Protein AF-A0A223KL95-F1 (afdb_monomer)

Mean predicted aligned error: 8.11 Å

Solvent-accessible surface area (backbone atoms only — not comparable to full-atom values): 5040 Å² total; per-residue (Å²): 115,68,65,60,55,46,63,71,41,44,68,47,33,48,73,76,54,38,73,68,48,45,52,53,52,55,54,48,48,52,52,53,51,50,52,44,51,52,27,55,73,68,68,41,68,53,34,37,52,15,41,51,35,36,50,51,20,51,51,50,47,50,42,32,75,54,74,49,87,49,85,63,51,57,55,54,27,50,53,34,37,54,51,16,50,50,33,41,48,48,57,72,65,61,128

pLDDT: mean 74.97, std 9.31, range [47.53, 85.94]

Radius of gyration: 14.37 Å; Cα contacts (8 Å, |Δi|>4): 79; chains: 1; bounding box: 31×25×38 Å

Secondary structure (DSSP, 8-state):
-HHHHHHHHHHHHHHHHHHHHHHHHHHHHHHHHHHHHHHHHT--HHHHHHHHHHHHHHHHHHHHHHT---TTHHHHHHHHHHHHHHHHHHHHH--

Sequence (95 aa):
MAVILYFYLYENVRKKGGKKLLFAVAFYIIIITTMVSLAIMTSTKILIAAAFLFFISDAILAVNKFKVNFRLADYFVMSTYFTAQLLFAISIGGL

Organism: NCBI:txid33932

Nearest PDB structures (foldseek):
  6xr2-assembly1_A  TM=4.527E-01  e=7.384E+00  synthetic construct

Foldseek 3Di:
DLVVLLVVLVVQCCVPPNDVSNVVSVVVSVVLVVCLVVLVVVVDPLSNVLSVLLSVLVSLVSCCVRPNPDPCSVVVSVVSNVVSVVSVCCVVVPD

InterPro domains:
  IPR012506 Lysoplasmalogenase-like [PF07947] (2-91)
  IPR012506 Lysoplasmalogenase-like [PTHR31885] (3-92)

Structure (mmCIF, N/CA/C/O backbone):
data_AF-A0A223KL95-F1
#
_entry.id   AF-A0A223KL95-F1
#
loop_
_atom_site.group_PDB
_atom_site.id
_atom_site.type_symbol
_atom_site.label_atom_id
_atom_site.label_alt_id
_atom_site.label_comp_id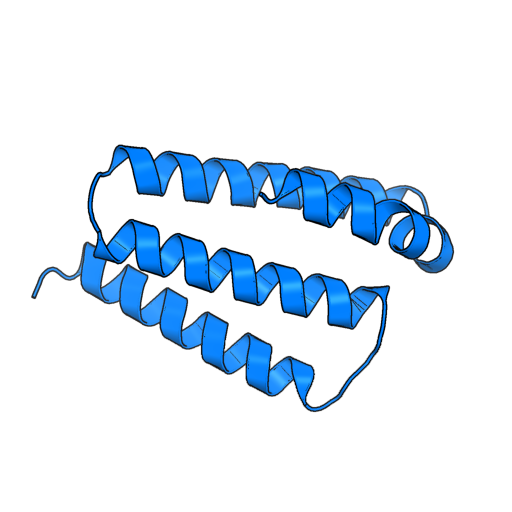
_atom_site.label_asym_id
_atom_site.label_entity_id
_atom_site.label_seq_id
_atom_site.pdbx_PDB_ins_code
_atom_site.Cartn_x
_atom_site.Cartn_y
_atom_site.Cartn_z
_atom_site.occupancy
_atom_site.B_iso_or_equiv
_atom_site.auth_seq_id
_atom_site.auth_comp_id
_atom_site.auth_asym_id
_atom_site.auth_atom_id
_atom_site.pdbx_PDB_model_num
ATOM 1 N N . MET A 1 1 ? -2.470 8.227 -3.357 1.00 56.41 1 MET A N 1
ATOM 2 C CA . MET A 1 1 ? -3.124 6.898 -3.389 1.00 56.41 1 MET A CA 1
ATOM 3 C C . MET A 1 1 ? -3.179 6.251 -1.999 1.00 56.41 1 MET A C 1
ATOM 5 O O . MET A 1 1 ? -4.269 6.088 -1.470 1.00 56.41 1 MET A O 1
ATOM 9 N N . ALA A 1 2 ? -2.036 5.972 -1.357 1.00 57.56 2 ALA A N 1
ATOM 10 C CA . ALA A 1 2 ? -1.953 5.319 -0.037 1.00 57.56 2 ALA A CA 1
ATOM 11 C C . ALA A 1 2 ? -2.668 6.057 1.111 1.00 57.56 2 ALA A C 1
ATOM 13 O O . ALA A 1 2 ? -3.310 5.440 1.957 1.00 57.56 2 ALA A O 1
ATOM 14 N N . VAL A 1 3 ? -2.627 7.390 1.095 1.00 59.06 3 VAL A N 1
ATOM 15 C CA . VAL A 1 3 ? -3.265 8.244 2.111 1.00 59.06 3 VAL A CA 1
ATOM 16 C C . VAL A 1 3 ? -4.797 8.144 2.084 1.00 59.06 3 VAL A C 1
ATOM 18 O O . VAL A 1 3 ? -5.439 8.198 3.125 1.00 59.06 3 VAL A O 1
ATOM 21 N N . ILE A 1 4 ? -5.408 7.929 0.916 1.00 63.31 4 ILE A N 1
ATOM 22 C CA . ILE A 1 4 ? -6.871 7.781 0.798 1.00 63.31 4 ILE A CA 1
ATOM 23 C C . ILE A 1 4 ? -7.316 6.467 1.451 1.00 63.31 4 ILE A C 1
ATOM 25 O O . ILE A 1 4 ? -8.308 6.426 2.176 1.00 63.31 4 ILE A O 1
ATOM 29 N N . LEU A 1 5 ? -6.530 5.405 1.257 1.00 62.38 5 LEU A N 1
ATOM 30 C CA . LEU A 1 5 ? -6.780 4.098 1.856 1.00 62.38 5 LEU A CA 1
ATOM 31 C C . LEU A 1 5 ? -6.637 4.135 3.382 1.00 62.38 5 LEU A C 1
ATOM 33 O O . LEU A 1 5 ? -7.427 3.524 4.096 1.00 62.38 5 LEU A O 1
ATOM 37 N N . TYR A 1 6 ? -5.679 4.921 3.877 1.00 62.50 6 TYR A N 1
ATOM 38 C CA . TYR A 1 6 ? -5.516 5.193 5.301 1.00 62.50 6 TYR A CA 1
ATOM 39 C C . TYR A 1 6 ? -6.742 5.845 5.924 1.00 62.50 6 TYR A C 1
ATOM 41 O O . TYR A 1 6 ? -7.254 5.347 6.922 1.00 62.50 6 TYR A O 1
ATOM 49 N N . PHE A 1 7 ? -7.228 6.938 5.328 1.00 63.53 7 PHE A N 1
ATOM 50 C CA . PHE A 1 7 ? -8.414 7.633 5.822 1.00 63.53 7 PHE A CA 1
ATOM 51 C C . PHE A 1 7 ? -9.642 6.720 5.797 1.00 63.53 7 PHE A C 1
ATOM 53 O O . PHE A 1 7 ? -10.415 6.711 6.751 1.00 63.53 7 PHE A O 1
ATOM 60 N N . TYR A 1 8 ? -9.771 5.884 4.764 1.00 67.69 8 TYR A N 1
ATOM 61 C CA . TYR A 1 8 ? -10.854 4.909 4.660 1.00 67.69 8 TYR A CA 1
ATOM 62 C C . TYR A 1 8 ? -10.784 3.804 5.734 1.00 67.69 8 TYR A C 1
ATOM 64 O O . TYR A 1 8 ? -11.812 3.340 6.233 1.00 67.69 8 TYR A O 1
ATOM 72 N N . LEU A 1 9 ? -9.579 3.385 6.136 1.00 63.25 9 LEU A N 1
ATOM 73 C CA . LEU A 1 9 ? -9.386 2.384 7.191 1.00 63.25 9 LEU A CA 1
ATOM 74 C C . LEU A 1 9 ? -9.348 2.966 8.609 1.00 63.25 9 LEU A C 1
ATOM 76 O O . LEU A 1 9 ? -9.542 2.215 9.566 1.00 63.25 9 LEU A O 1
ATOM 80 N N . TYR A 1 10 ? -9.116 4.269 8.759 1.00 65.44 10 TYR A N 1
ATOM 81 C CA . TYR A 1 10 ? -8.858 4.934 10.038 1.00 65.44 10 TYR A CA 1
ATOM 82 C C . TYR A 1 10 ? -9.924 4.625 11.096 1.00 65.44 10 TYR A C 1
ATOM 84 O O . TYR A 1 10 ? -9.603 4.261 12.230 1.00 65.44 10 TYR A O 1
ATOM 92 N N . GLU A 1 11 ? -11.201 4.703 10.722 1.00 61.25 11 GLU A N 1
ATOM 93 C CA . GLU A 1 11 ? -12.309 4.491 11.654 1.00 61.25 11 GLU A CA 1
ATOM 94 C C . GLU A 1 11 ? -12.411 3.026 12.123 1.00 61.25 11 GLU A C 1
ATOM 96 O O . GLU A 1 11 ? -12.677 2.751 13.296 1.00 61.25 11 GLU A O 1
ATOM 101 N N . ASN A 1 12 ? -12.109 2.078 11.230 1.00 64.88 12 ASN A N 1
ATOM 102 C CA . ASN A 1 12 ? -12.146 0.640 11.507 1.00 64.88 12 ASN A CA 1
ATOM 103 C C . ASN A 1 12 ? -10.922 0.175 12.317 1.00 64.88 12 ASN A C 1
ATOM 105 O O . ASN A 1 12 ? -11.058 -0.613 13.256 1.00 64.88 12 ASN A O 1
ATOM 109 N N . VAL A 1 13 ? -9.731 0.707 12.014 1.00 62.44 13 VAL A N 1
ATOM 110 C CA . VAL A 1 13 ? -8.485 0.440 12.757 1.00 62.44 13 VAL A CA 1
ATOM 111 C C . VAL A 1 13 ? -8.585 0.983 14.182 1.00 62.44 13 VAL A C 1
ATOM 113 O O . VAL A 1 13 ? -8.209 0.295 15.133 1.00 62.44 13 VAL A O 1
ATOM 116 N N . ARG A 1 14 ? -9.150 2.187 14.356 1.00 62.56 14 ARG A N 1
ATOM 117 C CA . ARG A 1 14 ? -9.344 2.798 15.677 1.00 62.56 14 ARG A CA 1
ATOM 118 C C . ARG A 1 14 ? -10.314 1.996 16.549 1.00 62.56 14 ARG A C 1
ATOM 120 O O . ARG A 1 14 ? -10.040 1.852 17.738 1.00 62.56 14 ARG A O 1
ATOM 127 N N . LYS A 1 15 ? -11.396 1.453 15.971 1.00 62.91 15 LYS A N 1
ATOM 128 C CA . LYS A 1 15 ? -12.388 0.628 16.689 1.00 62.91 15 LYS A CA 1
ATOM 129 C C . LYS A 1 15 ? -11.852 -0.751 17.101 1.00 62.91 15 LYS A C 1
ATOM 131 O O . LYS A 1 15 ? -12.179 -1.199 18.192 1.00 62.91 15 LYS A O 1
ATOM 136 N N . LYS A 1 16 ? -11.028 -1.415 16.276 1.00 63.25 16 LYS A N 1
ATOM 137 C CA . LYS A 1 16 ? -10.509 -2.772 16.568 1.00 63.25 16 LYS A CA 1
ATOM 138 C C . LYS A 1 16 ? -9.165 -2.822 17.307 1.00 63.25 16 LYS A C 1
ATOM 140 O O . LYS A 1 16 ? -8.961 -3.732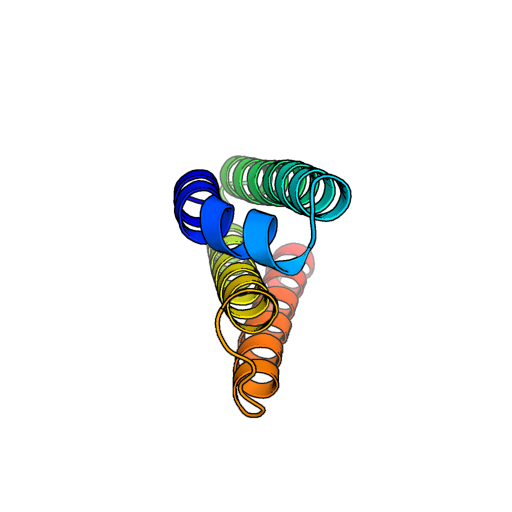 18.099 1.00 63.25 16 LYS A O 1
ATOM 145 N N . GLY A 1 17 ? -8.226 -1.916 17.016 1.00 63.91 17 GLY A N 1
ATOM 146 C CA . GLY A 1 17 ? -6.815 -2.063 17.421 1.00 63.91 17 GLY A CA 1
ATOM 147 C C . GLY A 1 17 ? -6.268 -1.004 18.384 1.00 63.91 17 GLY A C 1
ATOM 148 O O . GLY A 1 17 ? -5.145 -1.138 18.873 1.00 63.91 17 GLY A O 1
ATOM 149 N N . GLY A 1 18 ? -7.025 0.062 18.657 1.00 72.19 18 GLY A N 1
ATOM 150 C CA . GLY A 1 18 ? -6.580 1.167 19.509 1.00 72.19 18 GLY A CA 1
ATOM 151 C C . GLY A 1 18 ? -5.439 2.015 18.912 1.00 72.19 18 GLY A C 1
ATOM 152 O O . GLY A 1 18 ? -5.066 1.887 17.746 1.00 72.19 18 GLY A O 1
ATOM 153 N N . LYS A 1 19 ? -4.875 2.927 19.721 1.00 71.25 19 LYS A N 1
ATOM 154 C CA . LYS A 1 19 ? -3.901 3.948 19.267 1.00 71.25 19 LYS A CA 1
ATOM 155 C C . LYS A 1 19 ? -2.577 3.370 18.737 1.00 71.25 19 LYS A C 1
ATOM 157 O O . LYS A 1 19 ? -2.016 3.934 17.803 1.00 71.25 19 LYS A O 1
ATOM 162 N N . LYS A 1 20 ? -2.088 2.250 19.292 1.00 73.31 20 LYS A N 1
ATOM 163 C CA . LYS A 1 20 ? -0.825 1.611 18.856 1.00 73.31 20 LYS A CA 1
ATOM 164 C C . LYS A 1 20 ? -0.900 1.119 17.412 1.00 73.31 20 LYS A C 1
ATOM 166 O O . LYS A 1 20 ? 0.014 1.362 16.631 1.00 73.31 20 LYS A O 1
ATOM 171 N N . LEU A 1 21 ? -1.996 0.454 17.052 1.00 73.00 21 LEU A N 1
ATOM 172 C CA . LEU A 1 21 ? -2.172 -0.075 15.703 1.00 73.00 21 LEU A CA 1
ATOM 173 C C . LEU A 1 21 ? -2.318 1.030 14.663 1.00 73.00 21 LEU A C 1
ATOM 175 O O . LEU A 1 21 ? -1.795 0.920 13.562 1.00 73.00 21 LEU A O 1
ATOM 179 N N . LEU A 1 22 ? -2.996 2.109 15.038 1.00 73.25 22 LEU A N 1
ATOM 180 C CA . LEU A 1 22 ? -3.156 3.283 14.195 1.00 73.25 22 LEU A CA 1
ATOM 181 C C . LEU A 1 22 ? -1.789 3.894 13.848 1.00 73.25 22 LEU A C 1
ATOM 183 O O . LEU A 1 22 ? -1.515 4.170 12.683 1.00 73.25 22 LEU A O 1
ATOM 187 N N . PHE A 1 23 ? -0.902 4.009 14.841 1.00 77.69 23 PHE A N 1
ATOM 188 C CA . PHE A 1 23 ? 0.465 4.487 14.632 1.00 77.69 23 PHE A CA 1
ATOM 189 C C . PHE A 1 23 ? 1.285 3.542 13.739 1.00 77.69 23 PHE A C 1
ATOM 191 O O . PHE A 1 23 ? 1.981 4.002 12.838 1.00 77.69 23 PHE A O 1
ATOM 198 N N . ALA A 1 24 ? 1.153 2.224 13.929 1.00 79.62 24 ALA A N 1
ATOM 199 C CA . ALA A 1 24 ? 1.812 1.233 13.077 1.00 79.62 24 ALA A CA 1
ATOM 200 C C . ALA A 1 24 ? 1.361 1.336 11.608 1.00 79.62 24 ALA A C 1
ATOM 202 O O . ALA A 1 24 ? 2.193 1.306 10.705 1.00 79.62 24 ALA A O 1
ATOM 203 N N . VAL A 1 25 ? 0.058 1.516 11.363 1.00 75.69 25 VAL A N 1
ATOM 204 C CA . VAL A 1 25 ? -0.486 1.695 10.008 1.00 75.69 25 VAL A CA 1
ATOM 205 C C . VAL A 1 25 ? 0.013 3.004 9.390 1.00 75.69 25 VAL A C 1
ATOM 207 O O . VAL A 1 25 ? 0.428 3.003 8.234 1.00 75.69 25 VAL A O 1
ATOM 210 N N . ALA A 1 26 ? 0.039 4.102 10.152 1.00 77.88 26 ALA A N 1
ATOM 211 C CA . ALA A 1 26 ? 0.573 5.379 9.678 1.00 77.88 26 ALA A CA 1
ATOM 212 C C . ALA A 1 26 ? 2.043 5.258 9.245 1.00 77.88 26 ALA A C 1
ATOM 214 O O . ALA A 1 26 ? 2.405 5.692 8.153 1.00 77.88 26 ALA A O 1
ATOM 215 N N . PHE A 1 27 ? 2.874 4.607 10.066 1.00 81.62 27 PHE A N 1
ATOM 216 C CA . PHE A 1 27 ? 4.285 4.379 9.753 1.00 81.62 27 PHE A CA 1
ATOM 217 C C . PHE A 1 27 ? 4.461 3.515 8.500 1.00 81.62 27 PHE A C 1
ATOM 219 O O . PHE A 1 27 ? 5.279 3.802 7.630 1.00 81.62 27 PHE A O 1
ATOM 226 N N . TYR A 1 28 ? 3.633 2.485 8.365 1.00 80.50 28 TYR A N 1
ATOM 227 C CA . TYR A 1 28 ? 3.635 1.611 7.203 1.00 80.50 28 TYR A CA 1
ATOM 228 C C . TYR A 1 28 ? 3.267 2.337 5.897 1.00 80.50 28 TYR A C 1
ATOM 230 O O . TYR A 1 28 ? 3.899 2.120 4.865 1.00 80.50 28 TYR A O 1
ATOM 238 N 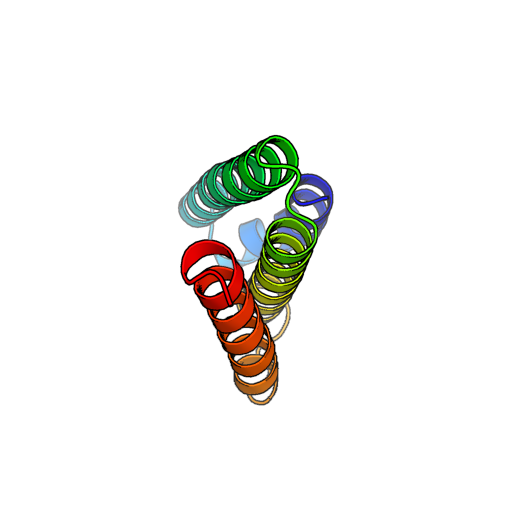N . ILE A 1 29 ? 2.308 3.264 5.936 1.00 79.00 29 ILE A N 1
ATOM 239 C CA . ILE A 1 29 ? 1.952 4.084 4.767 1.00 79.00 29 ILE A CA 1
ATOM 240 C C . ILE A 1 29 ? 3.094 4.996 4.341 1.00 79.00 29 ILE A C 1
ATOM 242 O O . ILE A 1 29 ? 3.274 5.202 3.141 1.00 79.00 29 ILE A O 1
ATOM 246 N N . ILE A 1 30 ? 3.870 5.523 5.292 1.00 83.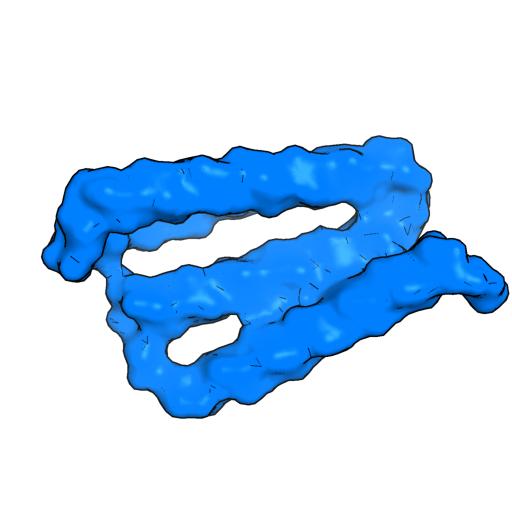88 30 ILE A N 1
ATOM 247 C CA . ILE A 1 30 ? 5.071 6.302 4.977 1.00 83.88 30 ILE A CA 1
ATOM 248 C C . ILE A 1 30 ? 6.045 5.424 4.188 1.00 83.88 30 ILE A C 1
ATOM 250 O O . ILE A 1 30 ? 6.463 5.818 3.104 1.00 83.88 30 ILE A O 1
ATOM 254 N N . ILE A 1 31 ? 6.322 4.206 4.665 1.00 85.75 31 ILE A N 1
ATOM 255 C CA . ILE A 1 31 ? 7.233 3.260 3.999 1.00 85.75 31 ILE A CA 1
ATOM 256 C C . ILE A 1 31 ? 6.766 2.945 2.569 1.00 85.75 31 ILE A C 1
ATOM 258 O O . ILE A 1 31 ? 7.543 3.081 1.625 1.00 85.75 31 ILE A O 1
ATOM 262 N N . ILE A 1 32 ? 5.493 2.582 2.389 1.00 82.69 32 ILE A N 1
ATOM 263 C CA . ILE A 1 32 ? 4.920 2.283 1.067 1.00 82.69 32 ILE A CA 1
ATOM 264 C C . ILE A 1 32 ? 4.949 3.503 0.139 1.00 82.69 32 ILE A C 1
ATOM 266 O O . ILE A 1 32 ? 5.236 3.382 -1.050 1.00 82.69 32 ILE A O 1
ATOM 270 N N . THR A 1 33 ? 4.668 4.696 0.665 1.00 82.62 33 THR A N 1
ATOM 271 C CA . THR A 1 33 ? 4.690 5.931 -0.131 1.00 82.62 33 THR A CA 1
ATOM 272 C C . THR A 1 33 ? 6.107 6.250 -0.594 1.00 82.62 33 THR A C 1
ATOM 274 O O . THR A 1 33 ? 6.303 6.602 -1.759 1.00 82.62 33 THR A O 1
ATOM 277 N N . THR A 1 34 ? 7.098 6.070 0.280 1.00 85.38 34 THR A N 1
ATOM 278 C CA . THR A 1 34 ? 8.514 6.199 -0.066 1.00 85.38 34 THR A CA 1
ATOM 279 C C . THR A 1 34 ? 8.890 5.186 -1.146 1.00 85.38 34 THR A C 1
ATOM 281 O O . THR A 1 34 ? 9.466 5.568 -2.156 1.00 85.38 34 THR A O 1
ATOM 284 N N . MET A 1 35 ? 8.475 3.926 -1.009 1.00 85.94 35 MET A N 1
ATOM 285 C CA . MET A 1 35 ? 8.738 2.863 -1.984 1.00 85.94 35 MET A CA 1
ATOM 286 C C . MET A 1 35 ? 8.189 3.190 -3.387 1.00 85.94 35 MET A C 1
ATOM 288 O O . MET A 1 35 ? 8.930 3.122 -4.367 1.00 85.94 35 MET A O 1
ATOM 292 N N . VAL A 1 36 ? 6.933 3.644 -3.488 1.00 82.50 36 VAL A N 1
ATOM 293 C CA . VAL A 1 36 ? 6.337 4.080 -4.767 1.00 82.50 36 VAL A CA 1
ATOM 294 C C . VAL A 1 36 ? 7.043 5.323 -5.321 1.00 82.50 36 VAL A C 1
ATOM 296 O O . VAL A 1 36 ? 7.273 5.412 -6.525 1.00 82.50 36 VAL A O 1
ATOM 299 N N . SER A 1 37 ? 7.427 6.268 -4.459 1.00 84.69 37 SER A N 1
ATOM 300 C CA . SER A 1 37 ? 8.157 7.475 -4.873 1.00 84.69 37 SER A CA 1
ATOM 301 C C . SER A 1 37 ? 9.521 7.132 -5.474 1.00 84.69 37 SER A C 1
ATOM 303 O O . SER A 1 37 ? 9.839 7.609 -6.561 1.00 84.69 37 SER A O 1
ATOM 305 N N . LEU A 1 38 ? 10.293 6.248 -4.828 1.00 84.75 38 LEU A N 1
ATOM 306 C CA . LEU A 1 38 ? 11.564 5.765 -5.373 1.00 84.75 38 LEU A CA 1
ATOM 307 C C . LEU A 1 38 ? 11.361 5.025 -6.699 1.00 84.75 38 LEU A C 1
ATOM 309 O O . LEU A 1 38 ? 12.115 5.258 -7.639 1.00 84.75 38 LEU A O 1
ATOM 313 N N . ALA A 1 39 ? 10.324 4.190 -6.802 1.00 84.38 39 ALA A N 1
ATOM 314 C CA . ALA A 1 39 ? 10.029 3.461 -8.031 1.00 84.38 39 ALA A CA 1
ATOM 315 C C . ALA A 1 39 ? 9.768 4.388 -9.228 1.00 84.38 39 ALA A C 1
ATOM 317 O O . ALA A 1 39 ? 10.226 4.120 -10.338 1.00 84.38 39 ALA A O 1
ATOM 318 N N . ILE A 1 40 ? 9.062 5.499 -8.994 1.00 81.19 40 ILE A N 1
ATOM 319 C CA . ILE A 1 40 ? 8.822 6.532 -10.008 1.00 81.19 40 ILE A CA 1
ATOM 320 C C . ILE A 1 40 ? 10.131 7.238 -10.377 1.00 81.19 40 ILE A C 1
ATOM 322 O O . ILE A 1 40 ? 10.382 7.456 -11.561 1.00 81.19 40 ILE A O 1
ATOM 326 N N . MET A 1 41 ? 10.993 7.543 -9.400 1.00 84.38 41 MET A N 1
ATOM 327 C CA . MET A 1 41 ? 12.298 8.169 -9.659 1.00 84.38 41 MET A CA 1
ATOM 328 C C . MET A 1 41 ? 13.203 7.298 -10.541 1.00 84.38 41 MET A C 1
ATOM 330 O O . MET A 1 41 ? 13.922 7.831 -11.381 1.00 84.38 41 MET A O 1
ATOM 334 N N . THR A 1 42 ? 13.136 5.969 -10.414 1.00 81.88 42 THR A N 1
ATOM 335 C CA . THR A 1 42 ? 13.896 5.038 -11.267 1.00 81.88 42 THR A CA 1
ATOM 336 C C . THR A 1 42 ? 13.428 5.048 -12.733 1.00 81.88 42 THR A C 1
ATOM 338 O O . THR A 1 42 ? 14.163 4.597 -13.602 1.00 81.88 42 THR A O 1
ATOM 341 N N . SER A 1 43 ? 12.233 5.576 -13.045 1.00 77.25 43 SER A N 1
ATOM 342 C CA . SER A 1 43 ? 11.652 5.673 -14.403 1.00 77.25 43 SER A CA 1
ATOM 343 C C . SER A 1 43 ? 11.493 4.349 -15.174 1.00 77.25 43 SER A C 1
ATOM 345 O O . SER A 1 43 ? 11.096 4.343 -16.342 1.00 77.25 43 SER A O 1
ATOM 347 N N . THR A 1 44 ? 11.723 3.203 -14.533 1.00 81.31 44 THR A N 1
ATOM 348 C CA . THR A 1 44 ? 11.525 1.885 -15.140 1.00 81.31 44 THR A CA 1
ATOM 349 C C . THR A 1 44 ? 10.057 1.486 -15.060 1.00 81.31 44 THR A C 1
ATOM 351 O O . THR A 1 44 ? 9.518 1.257 -13.977 1.00 81.31 44 THR A O 1
ATOM 354 N N . LYS A 1 45 ? 9.402 1.330 -16.218 1.00 84.12 45 LYS A N 1
ATOM 355 C CA . LYS A 1 45 ? 7.975 0.959 -16.305 1.00 84.12 45 LYS A CA 1
ATOM 356 C C . LYS A 1 45 ? 7.645 -0.324 -15.527 1.00 84.12 45 LYS A C 1
ATOM 358 O O . LYS A 1 45 ? 6.601 -0.395 -14.887 1.00 84.12 45 LYS A O 1
ATOM 363 N N . ILE A 1 46 ? 8.552 -1.304 -15.545 1.00 83.50 46 ILE A N 1
ATOM 364 C CA . ILE A 1 46 ? 8.410 -2.587 -14.832 1.00 83.50 46 ILE A CA 1
ATOM 365 C C . ILE A 1 46 ? 8.427 -2.373 -13.313 1.00 83.50 46 ILE A C 1
ATOM 367 O O . ILE A 1 46 ? 7.592 -2.928 -12.607 1.00 83.50 46 ILE A O 1
ATOM 371 N N . LEU A 1 47 ? 9.326 -1.520 -12.815 1.00 83.62 47 LEU A N 1
ATOM 372 C CA . LEU A 1 47 ? 9.478 -1.232 -11.387 1.00 83.62 47 LEU A CA 1
ATOM 373 C C . LEU A 1 47 ? 8.287 -0.419 -10.850 1.00 83.62 47 LEU A C 1
ATOM 375 O O . LEU A 1 47 ? 7.813 -0.672 -9.745 1.00 83.62 47 LEU A O 1
ATOM 379 N N . ILE A 1 48 ? 7.735 0.486 -11.666 1.00 83.62 48 ILE A N 1
ATOM 380 C CA . ILE A 1 48 ? 6.488 1.203 -11.361 1.00 83.62 48 ILE A CA 1
ATOM 381 C C . ILE A 1 48 ? 5.301 0.230 -11.317 1.00 83.62 48 ILE A C 1
ATOM 383 O O . ILE A 1 48 ? 4.504 0.285 -10.380 1.00 83.62 48 ILE A O 1
ATOM 387 N N . ALA A 1 49 ? 5.188 -0.686 -12.286 1.00 85.19 49 ALA A N 1
ATOM 388 C CA . ALA A 1 49 ? 4.140 -1.707 -12.290 1.00 85.19 49 ALA A CA 1
ATOM 389 C C . ALA A 1 49 ? 4.247 -2.646 -11.072 1.00 85.19 49 A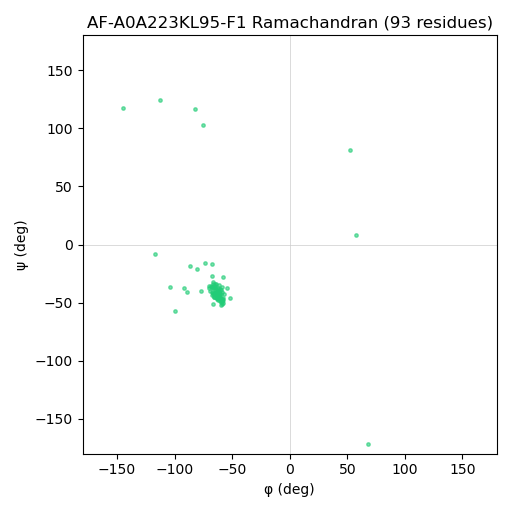LA A C 1
ATOM 391 O O . ALA A 1 49 ? 3.236 -2.932 -10.430 1.00 85.19 49 ALA A O 1
ATOM 392 N N . ALA A 1 50 ? 5.467 -3.053 -10.704 1.00 85.12 50 ALA A N 1
ATOM 393 C CA . ALA A 1 50 ? 5.749 -3.833 -9.500 1.00 85.12 50 ALA A CA 1
ATOM 394 C C . ALA A 1 50 ? 5.297 -3.097 -8.231 1.00 85.12 50 ALA A C 1
ATOM 396 O O . ALA A 1 50 ? 4.569 -3.658 -7.415 1.00 85.12 50 ALA A O 1
ATOM 397 N N . ALA A 1 51 ? 5.669 -1.818 -8.100 1.00 85.06 51 ALA A N 1
ATOM 398 C CA . ALA A 1 51 ? 5.284 -0.961 -6.981 1.00 85.06 51 ALA A CA 1
ATOM 399 C C . ALA A 1 51 ? 3.764 -0.819 -6.852 1.00 85.06 51 ALA A C 1
ATOM 401 O O . ALA A 1 51 ? 3.217 -0.874 -5.750 1.00 85.06 51 ALA A O 1
ATOM 402 N N . PHE A 1 52 ? 3.070 -0.672 -7.981 1.00 82.62 52 PHE A N 1
ATOM 403 C CA . PHE A 1 52 ? 1.614 -0.599 -8.014 1.00 82.62 52 PHE A CA 1
ATOM 404 C C . PHE A 1 52 ? 0.952 -1.909 -7.581 1.00 82.62 52 PHE A C 1
ATOM 406 O O . PHE A 1 52 ? 0.027 -1.874 -6.771 1.00 82.62 52 PHE A O 1
ATOM 413 N N . LEU A 1 53 ? 1.424 -3.057 -8.077 1.00 82.19 53 LEU A N 1
ATOM 414 C CA . LEU A 1 53 ? 0.910 -4.361 -7.647 1.00 82.19 53 LEU A CA 1
ATOM 415 C C . LEU A 1 53 ? 1.159 -4.606 -6.157 1.00 82.19 53 LEU A C 1
ATOM 417 O O . LEU A 1 53 ? 0.266 -5.087 -5.460 1.00 82.19 53 LEU A O 1
ATOM 421 N N . PHE A 1 54 ? 2.345 -4.242 -5.669 1.00 83.81 54 PHE A N 1
ATOM 422 C CA . PHE A 1 54 ? 2.700 -4.346 -4.258 1.00 83.81 54 PHE A CA 1
ATOM 423 C C . PHE A 1 54 ? 1.737 -3.519 -3.397 1.00 83.81 54 PHE A C 1
ATOM 425 O O . PHE A 1 54 ? 1.104 -4.044 -2.485 1.00 83.81 54 PHE A O 1
ATOM 432 N N . PHE A 1 55 ? 1.502 -2.263 -3.789 1.00 82.31 55 PHE A N 1
ATOM 433 C CA . PHE A 1 55 ? 0.544 -1.381 -3.128 1.00 82.31 55 PHE A CA 1
ATOM 434 C C . PHE A 1 55 ? -0.883 -1.957 -3.086 1.00 82.31 55 PHE A C 1
ATOM 436 O O . PHE A 1 55 ? -1.561 -1.863 -2.062 1.00 82.31 55 PHE A O 1
ATOM 443 N N . ILE A 1 56 ? -1.351 -2.556 -4.186 1.00 80.62 56 ILE A N 1
ATOM 444 C CA . ILE A 1 56 ? -2.674 -3.197 -4.250 1.00 80.62 56 ILE A CA 1
ATOM 445 C C . ILE A 1 56 ? -2.737 -4.399 -3.298 1.00 80.62 56 ILE A C 1
ATOM 447 O O . ILE A 1 56 ? -3.713 -4.546 -2.564 1.00 80.62 56 ILE A O 1
ATOM 451 N N . SER A 1 57 ? -1.689 -5.222 -3.263 1.00 81.25 57 SER A N 1
ATOM 452 C CA . SER A 1 57 ? -1.583 -6.363 -2.350 1.00 81.25 57 SER A CA 1
ATOM 453 C C . SER A 1 57 ? -1.679 -5.929 -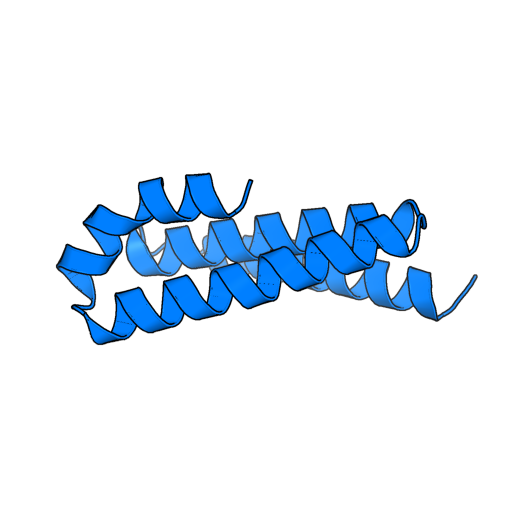0.884 1.00 81.25 57 SER A C 1
ATOM 455 O O . SER A 1 57 ? -2.458 -6.485 -0.106 1.00 81.25 57 SER A O 1
ATOM 457 N N . ASP A 1 58 ? -0.938 -4.886 -0.514 1.00 79.38 58 ASP A N 1
ATOM 458 C CA . ASP A 1 58 ? -0.924 -4.331 0.840 1.00 79.38 58 ASP A CA 1
ATOM 459 C C . ASP A 1 58 ? -2.266 -3.698 1.231 1.00 79.38 58 ASP A C 1
ATOM 461 O O . ASP A 1 58 ? -2.732 -3.837 2.366 1.00 79.38 58 ASP A O 1
ATOM 465 N N . ALA A 1 59 ? -2.935 -3.044 0.280 1.00 74.38 59 ALA A N 1
ATOM 466 C CA . ALA A 1 59 ? -4.280 -2.520 0.466 1.00 74.38 59 ALA A CA 1
ATOM 467 C C . ALA A 1 59 ? -5.293 -3.634 0.773 1.00 74.38 59 ALA A C 1
ATOM 469 O O . ALA A 1 59 ? -6.082 -3.507 1.713 1.00 74.38 59 ALA A O 1
ATOM 470 N N . ILE A 1 60 ? -5.255 -4.736 0.017 1.00 74.38 60 ILE A N 1
ATOM 471 C CA . ILE A 1 60 ? -6.128 -5.897 0.237 1.00 74.38 60 ILE A CA 1
ATOM 472 C C . ILE A 1 60 ? -5.820 -6.536 1.596 1.00 74.38 60 ILE A C 1
ATOM 474 O O . ILE A 1 60 ? -6.748 -6.831 2.350 1.00 74.38 60 ILE A O 1
ATOM 478 N N . LEU A 1 61 ? -4.542 -6.680 1.958 1.00 75.69 61 LEU A N 1
ATOM 479 C CA . LEU A 1 61 ? -4.123 -7.220 3.254 1.00 75.69 61 LEU A CA 1
ATOM 480 C C . LEU A 1 61 ? -4.626 -6.360 4.422 1.00 75.69 61 LEU A C 1
ATOM 482 O O . LEU A 1 61 ? -5.151 -6.885 5.408 1.00 75.69 61 LEU A O 1
ATOM 486 N N . ALA A 1 62 ? -4.518 -5.035 4.308 1.00 73.69 62 ALA A N 1
ATOM 487 C CA . ALA A 1 62 ? -5.032 -4.111 5.309 1.00 73.69 62 ALA A CA 1
ATOM 488 C C . ALA A 1 62 ? -6.561 -4.229 5.440 1.00 73.69 62 ALA A C 1
ATOM 490 O O . ALA A 1 62 ? -7.090 -4.327 6.551 1.00 73.69 62 ALA A O 1
ATOM 491 N N . VAL A 1 63 ? -7.287 -4.28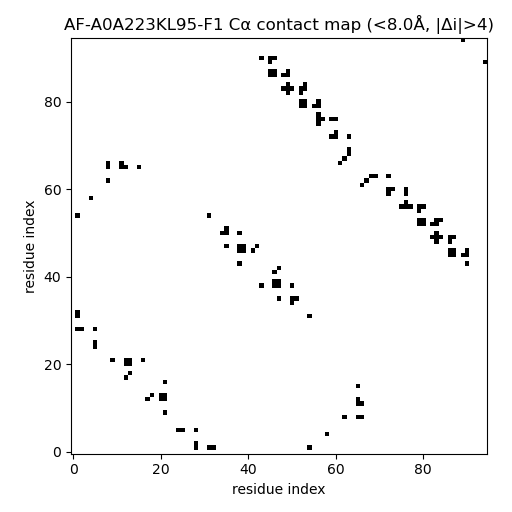5 4.320 1.00 68.56 63 VAL A N 1
ATOM 492 C CA . VAL A 1 63 ? -8.747 -4.477 4.317 1.00 68.56 63 VAL A CA 1
ATOM 493 C C . VAL A 1 63 ? -9.135 -5.823 4.939 1.00 68.56 63 VAL A C 1
ATOM 495 O O . VAL A 1 63 ? -10.068 -5.854 5.746 1.00 68.56 63 VAL A O 1
ATOM 498 N N . ASN A 1 64 ? -8.405 -6.903 4.643 1.00 75.75 64 ASN A N 1
ATOM 499 C CA . ASN A 1 64 ? -8.639 -8.227 5.224 1.00 75.75 64 ASN A CA 1
ATOM 500 C C . ASN A 1 64 ? -8.473 -8.191 6.754 1.00 75.75 64 ASN A C 1
ATOM 502 O O . ASN A 1 64 ? -9.356 -8.580 7.516 1.00 75.75 64 ASN A O 1
ATOM 506 N N . LYS A 1 65 ? -7.367 -7.601 7.220 1.00 70.44 65 LYS A N 1
ATOM 507 C CA . LYS A 1 65 ? -7.023 -7.541 8.644 1.00 70.44 65 LYS A CA 1
ATOM 508 C C . LYS A 1 65 ? -7.970 -6.655 9.459 1.00 70.44 65 LYS A C 1
ATOM 510 O O . LYS A 1 65 ? -8.269 -6.962 10.614 1.00 70.44 65 LYS A O 1
ATOM 515 N N . PHE A 1 66 ? -8.441 -5.545 8.886 1.00 67.44 66 PHE A N 1
ATOM 516 C CA . PHE A 1 66 ? -9.196 -4.531 9.630 1.00 67.44 66 PHE A CA 1
ATOM 517 C C . PHE A 1 66 ? -10.697 -4.551 9.382 1.00 67.44 66 PHE A C 1
ATOM 519 O O . PHE A 1 66 ? -11.468 -4.356 10.325 1.00 67.44 66 PHE A O 1
ATOM 526 N N . LYS A 1 67 ? -11.136 -4.837 8.158 1.00 64.56 67 LYS A N 1
ATOM 527 C CA . LYS A 1 67 ? -12.548 -4.767 7.785 1.00 64.56 67 LYS A CA 1
ATOM 528 C C . LYS A 1 67 ? -13.192 -6.151 7.801 1.00 64.56 67 LYS A C 1
ATOM 530 O O . LYS A 1 67 ? -14.131 -6.347 8.569 1.00 64.56 67 LYS A O 1
ATOM 535 N N . VAL A 1 68 ? -12.672 -7.112 7.034 1.00 62.69 68 VAL A N 1
ATOM 536 C CA . VAL A 1 68 ? -13.334 -8.413 6.843 1.00 62.69 68 VAL A CA 1
ATOM 537 C C . VAL A 1 68 ? -12.324 -9.551 6.728 1.00 62.69 68 VAL A C 1
ATOM 539 O O . VAL A 1 68 ? -11.574 -9.574 5.766 1.00 62.69 68 VAL A O 1
ATOM 542 N N . ASN A 1 69 ? -12.351 -10.515 7.655 1.00 57.56 69 ASN A N 1
ATOM 543 C CA . ASN A 1 69 ? -11.527 -11.725 7.567 1.00 57.56 69 ASN A CA 1
ATOM 544 C C . ASN A 1 69 ? -12.115 -12.682 6.518 1.00 57.56 69 ASN A C 1
ATOM 546 O O . ASN A 1 69 ? -13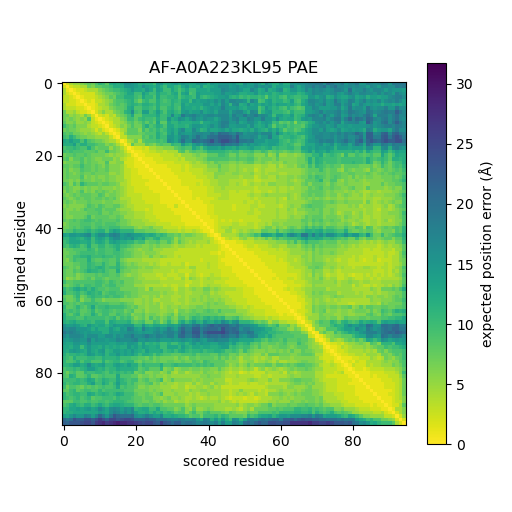.091 -13.379 6.796 1.00 57.56 69 ASN A O 1
ATOM 550 N N . PHE A 1 70 ? -11.509 -12.745 5.336 1.00 62.00 70 PHE A N 1
ATOM 551 C CA . PHE A 1 70 ? -11.822 -13.735 4.307 1.00 62.00 70 PHE A CA 1
ATOM 552 C C . PHE A 1 70 ? -10.635 -14.682 4.109 1.00 62.00 70 PHE A C 1
ATOM 554 O O . PHE A 1 70 ? -9.549 -14.252 3.738 1.00 62.00 70 PHE A O 1
ATOM 561 N N . ARG A 1 71 ? -10.855 -15.996 4.251 1.00 60.31 71 ARG A N 1
ATOM 562 C CA . ARG A 1 71 ? -9.831 -17.034 3.982 1.00 60.31 71 ARG A CA 1
ATOM 563 C C . ARG A 1 71 ? -9.270 -17.002 2.552 1.00 60.31 71 ARG A C 1
ATOM 565 O O . ARG A 1 71 ? -8.143 -17.417 2.326 1.00 60.31 71 ARG A O 1
ATOM 572 N N . LEU A 1 72 ? -10.057 -16.526 1.587 1.00 64.81 72 LEU A N 1
ATOM 573 C CA . LEU A 1 72 ? -9.633 -16.378 0.191 1.00 64.81 72 LEU A CA 1
ATOM 574 C C . LEU A 1 72 ? -8.799 -15.113 -0.044 1.00 64.81 72 LEU A C 1
ATOM 576 O O . LEU A 1 72 ? -8.047 -15.061 -1.012 1.00 64.81 72 LEU A O 1
ATOM 580 N N . ALA A 1 73 ? -8.899 -14.108 0.832 1.00 65.50 73 ALA A N 1
ATOM 581 C CA . ALA A 1 73 ? -8.129 -12.879 0.685 1.00 65.50 73 ALA A CA 1
ATOM 582 C C . ALA A 1 73 ? -6.626 -13.146 0.820 1.00 65.50 73 ALA A C 1
ATOM 584 O O . ALA A 1 73 ? -5.854 -12.546 0.084 1.00 65.50 73 ALA A O 1
ATOM 585 N N . ASP A 1 74 ? -6.213 -14.096 1.665 1.00 69.56 74 ASP A N 1
ATOM 586 C CA . ASP A 1 74 ? -4.800 -14.475 1.794 1.00 69.56 74 ASP A CA 1
ATOM 587 C C . ASP A 1 74 ? -4.226 -15.037 0.486 1.00 69.56 74 ASP A C 1
ATOM 589 O O . ASP A 1 74 ? -3.097 -14.714 0.126 1.00 69.56 74 ASP A O 1
ATOM 593 N N . TYR A 1 75 ? -5.017 -15.802 -0.275 1.00 73.88 75 TYR A N 1
ATOM 594 C CA . TYR A 1 75 ? -4.610 -16.296 -1.595 1.00 73.88 75 TYR A CA 1
ATOM 595 C C . TYR A 1 75 ? -4.474 -15.167 -2.618 1.00 73.88 75 TYR A C 1
ATOM 597 O O . TYR A 1 75 ? -3.498 -15.136 -3.367 1.00 73.88 75 TYR A O 1
ATOM 605 N N . PHE A 1 76 ? -5.420 -14.223 -2.637 1.00 72.88 76 PHE A N 1
ATOM 606 C CA . PHE A 1 76 ? -5.343 -13.063 -3.528 1.00 72.88 76 PHE A CA 1
ATOM 607 C C . PHE A 1 76 ? -4.156 -12.163 -3.185 1.00 72.88 76 PHE A C 1
ATOM 609 O O . PHE A 1 76 ? -3.410 -11.800 -4.089 1.00 72.88 76 PHE A O 1
ATOM 616 N N . VAL A 1 77 ? -3.939 -11.879 -1.896 1.00 77.94 77 VAL A N 1
ATOM 617 C CA . VAL A 1 77 ? -2.784 -11.115 -1.406 1.00 77.94 77 VAL A CA 1
ATOM 618 C C . VAL A 1 77 ? -1.491 -11.815 -1.805 1.00 77.94 77 VAL A C 1
ATOM 620 O O . VAL A 1 77 ? -0.639 -11.191 -2.423 1.00 77.94 77 VAL A O 1
ATOM 623 N N . MET A 1 78 ? -1.348 -13.112 -1.524 1.00 77.62 78 MET A N 1
ATOM 624 C CA . MET A 1 78 ? -0.142 -13.863 -1.886 1.00 77.62 78 MET A CA 1
ATOM 625 C C . MET A 1 78 ? 0.107 -13.858 -3.395 1.00 77.62 78 MET A C 1
ATOM 627 O O . MET A 1 78 ? 1.234 -13.630 -3.822 1.00 77.62 78 MET A O 1
ATOM 631 N N . SER A 1 79 ? -0.929 -14.039 -4.217 1.00 80.50 79 SER A N 1
ATOM 632 C CA . SER A 1 79 ? -0.793 -14.009 -5.677 1.00 80.50 79 SER A CA 1
ATOM 633 C C . SER A 1 79 ? -0.308 -12.645 -6.183 1.00 80.50 79 SER A C 1
ATOM 635 O O . SER A 1 79 ? 0.663 -12.578 -6.944 1.00 80.50 79 SER A O 1
ATOM 637 N N . THR A 1 80 ? -0.911 -11.545 -5.717 1.00 81.88 80 THR A N 1
ATOM 638 C CA . THR A 1 80 ? -0.466 -10.191 -6.084 1.00 81.88 80 THR A CA 1
ATOM 639 C C . THR A 1 80 ? 0.921 -9.872 -5.541 1.00 81.88 80 THR A C 1
ATOM 641 O O . THR A 1 80 ? 1.713 -9.228 -6.228 1.00 81.88 80 THR A O 1
ATOM 644 N N . TYR A 1 81 ? 1.241 -10.370 -4.348 1.00 82.81 81 TYR A N 1
ATOM 645 C CA . TYR A 1 81 ? 2.525 -10.172 -3.689 1.00 82.81 81 TYR A CA 1
ATOM 646 C C . TYR A 1 81 ? 3.663 -10.865 -4.439 1.00 82.81 81 TYR A C 1
ATOM 648 O O . TYR A 1 81 ? 4.645 -10.218 -4.797 1.00 82.81 81 TYR A O 1
ATOM 656 N N . PHE A 1 82 ? 3.513 -12.154 -4.752 1.00 83.12 82 PHE A N 1
ATOM 657 C CA . PHE A 1 82 ? 4.510 -12.895 -5.525 1.00 83.12 82 PHE A CA 1
ATOM 658 C C . PHE A 1 82 ? 4.685 -12.318 -6.926 1.00 83.12 82 PHE A C 1
ATOM 660 O O . PHE A 1 82 ? 5.811 -12.215 -7.407 1.00 83.12 82 PHE A O 1
ATOM 667 N N . THR A 1 83 ? 3.598 -11.873 -7.559 1.00 84.75 83 THR A N 1
ATOM 668 C CA . THR A 1 83 ? 3.684 -11.207 -8.863 1.00 84.75 83 THR A CA 1
ATOM 669 C C . THR A 1 83 ? 4.486 -9.908 -8.749 1.00 84.75 83 THR A C 1
ATOM 671 O O . THR A 1 83 ? 5.419 -9.701 -9.518 1.00 84.75 83 THR A O 1
ATOM 674 N N . ALA A 1 84 ? 4.213 -9.067 -7.746 1.00 84.25 84 ALA A N 1
ATOM 675 C CA . ALA A 1 84 ? 4.991 -7.852 -7.504 1.00 84.25 84 ALA A CA 1
ATOM 676 C C . ALA A 1 84 ? 6.482 -8.149 -7.282 1.00 84.25 84 ALA A C 1
ATOM 678 O O . ALA A 1 84 ? 7.337 -7.501 -7.883 1.00 84.25 84 ALA A O 1
ATOM 679 N N . GLN A 1 85 ? 6.799 -9.154 -6.459 1.00 85.31 85 GLN A N 1
ATOM 680 C CA . GLN A 1 85 ? 8.175 -9.584 -6.203 1.00 85.31 85 GLN A CA 1
ATOM 681 C C . GLN A 1 85 ? 8.879 -10.069 -7.465 1.00 85.31 85 GLN A C 1
ATOM 683 O O . GLN A 1 85 ? 10.039 -9.728 -7.685 1.00 85.31 85 GLN A O 1
ATOM 688 N N . LEU A 1 86 ? 8.178 -10.815 -8.315 1.00 85.06 86 LEU A N 1
ATOM 689 C CA . LEU A 1 86 ? 8.717 -11.273 -9.586 1.00 85.06 86 LEU A CA 1
ATOM 690 C C . LEU A 1 86 ? 9.004 -10.089 -10.518 1.00 85.06 86 LEU A C 1
ATOM 692 O O . LEU A 1 86 ? 10.081 -10.035 -11.104 1.00 85.06 86 LEU A O 1
ATOM 696 N N . LEU A 1 87 ? 8.114 -9.090 -10.595 1.00 82.50 87 LEU A N 1
ATOM 697 C CA . LEU A 1 87 ? 8.394 -7.869 -11.358 1.00 82.50 87 LEU A CA 1
ATOM 698 C C . LEU A 1 87 ? 9.566 -7.058 -10.770 1.00 82.50 87 LEU A C 1
ATOM 700 O O . LEU A 1 87 ? 10.352 -6.508 -11.541 1.00 82.50 87 LEU A O 1
ATOM 704 N N . PHE A 1 88 ? 9.731 -6.994 -9.442 1.00 83.88 88 PHE A N 1
ATOM 705 C CA . PHE A 1 88 ? 10.918 -6.371 -8.837 1.00 83.88 88 PHE A CA 1
ATOM 706 C C . PHE A 1 88 ? 12.197 -7.115 -9.210 1.00 83.88 88 PHE A C 1
ATOM 708 O O . PHE A 1 88 ? 13.174 -6.486 -9.615 1.00 83.88 88 PHE A O 1
ATOM 715 N N . ALA A 1 89 ? 12.176 -8.445 -9.107 1.00 85.06 89 ALA A N 1
ATOM 716 C CA . ALA A 1 89 ? 13.303 -9.292 -9.458 1.00 85.06 89 ALA A CA 1
ATOM 717 C C . ALA A 1 89 ? 13.665 -9.151 -10.941 1.00 85.06 89 ALA A C 1
ATOM 719 O O . ALA A 1 89 ? 14.838 -9.006 -11.251 1.00 85.06 89 ALA A O 1
ATOM 720 N N . ILE A 1 90 ? 12.682 -9.100 -11.846 1.00 84.12 90 ILE A N 1
ATOM 721 C CA . ILE A 1 90 ? 12.910 -8.849 -13.278 1.00 84.12 90 ILE A CA 1
ATOM 722 C C . ILE A 1 90 ? 13.493 -7.452 -13.501 1.00 84.12 90 ILE A C 1
ATOM 724 O O . ILE A 1 90 ? 14.415 -7.285 -14.294 1.00 84.12 90 ILE A O 1
ATOM 728 N N . SER A 1 91 ? 12.992 -6.441 -12.787 1.00 81.00 91 SER A N 1
ATOM 729 C CA . SER A 1 91 ? 13.484 -5.076 -12.954 1.00 81.00 91 SER A CA 1
ATOM 730 C C . SER A 1 91 ? 14.926 -4.879 -12.479 1.00 81.00 91 SER A C 1
ATOM 732 O O . SER A 1 91 ? 15.580 -3.960 -12.965 1.00 81.00 91 SER A O 1
ATOM 734 N N . ILE A 1 92 ? 15.394 -5.680 -11.519 1.00 79.88 92 ILE A N 1
ATOM 735 C CA . ILE A 1 92 ? 16.782 -5.667 -11.030 1.00 79.88 92 ILE A CA 1
ATOM 736 C C . ILE A 1 92 ? 17.658 -6.622 -11.844 1.00 79.88 92 ILE A C 1
ATOM 738 O O . ILE A 1 92 ? 18.801 -6.302 -12.149 1.00 79.88 92 ILE A O 1
ATOM 742 N N . GLY A 1 93 ? 17.122 -7.798 -12.167 1.00 72.06 93 GLY A N 1
ATOM 743 C CA . GLY A 1 93 ? 17.833 -8.899 -12.802 1.00 72.06 93 GLY A CA 1
ATOM 744 C C . GLY A 1 93 ? 18.143 -8.676 -14.274 1.00 72.06 93 GLY A C 1
ATOM 745 O O . GLY A 1 93 ? 18.998 -9.388 -14.779 1.00 72.06 93 GLY A O 1
ATOM 746 N N . GLY A 1 94 ? 17.495 -7.700 -14.925 1.00 60.75 94 GLY A N 1
ATOM 747 C CA . GLY A 1 94 ? 17.806 -7.279 -16.290 1.00 60.75 94 GLY A CA 1
ATOM 748 C C . GLY A 1 94 ? 17.829 -8.449 -17.273 1.00 60.75 94 GLY A C 1
ATOM 749 O O . GLY A 1 94 ? 18.898 -8.965 -17.584 1.00 60.75 94 GLY A O 1
ATOM 750 N N . LEU A 1 95 ? 16.653 -8.866 -17.751 1.00 47.53 95 LEU A N 1
ATOM 751 C CA . LEU A 1 95 ? 16.574 -9.647 -18.991 1.00 47.53 95 LEU A CA 1
ATOM 752 C C . LEU A 1 95 ? 16.930 -8.765 -20.190 1.00 47.53 95 LEU A C 1
ATOM 754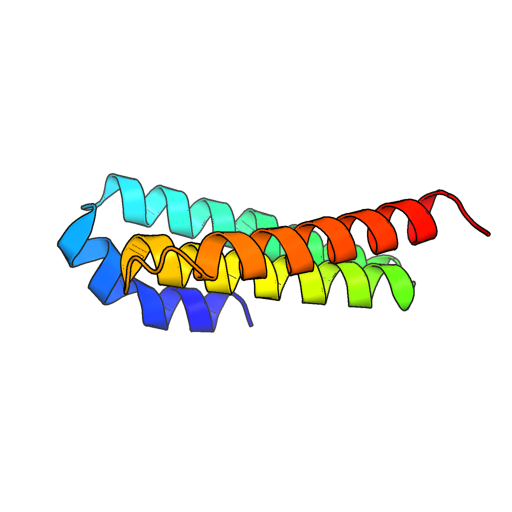 O O . LEU A 1 95 ? 16.435 -7.612 -20.222 1.00 47.53 95 LEU A O 1
#